Protein AF-A0A920R4C3-F1 (afdb_monomer_lite)

Sequence (91 aa):
MRLSIKLVSALGAIALALTGVTVQADTPKAGGTLIMSVGGTPRHLNPAVQSGIATGAPGAQLFATWYGLMISGMPTPILLSHGTCLTIQEQ

Secondary structure (DSSP, 8-state):
-HHHHHHHHHHHHHHHHHT-----PPPPPP-S------SS--S-S-TTT--SHHHHHHHHHHS--SEEEPTTSSEEESS--SS--------

Foldseek 3Di:
DVVVVVVVVVVVVVVVVVPPPDPDDDDDDDDDDDDDDDPDADPDQDCVVDPDDNNCVNNLVVDDDQWDDDPPPDTDGPPDPPDDPPDPDDD

Structure (mmCIF, N/CA/C/O backbone):
data_AF-A0A920R4C3-F1
#
_entry.id   AF-A0A920R4C3-F1
#
loop_
_atom_site.group_PDB
_atom_site.id
_atom_site.type_symbol
_atom_site.label_atom_id
_atom_site.label_alt_id
_atom_site.label_comp_id
_atom_site.label_asym_id
_atom_site.label_entity_id
_atom_site.label_seq_id
_atom_site.pdbx_PDB_ins_code
_atom_site.Cartn_x
_atom_site.Cartn_y
_atom_site.Cartn_z
_atom_site.occupancy
_atom_site.B_iso_or_equiv
_atom_site.auth_seq_id
_atom_site.auth_comp_id
_atom_site.auth_asym_id
_atom_site.auth_atom_id
_atom_site.pdbx_PDB_model_num
ATOM 1 N N . MET A 1 1 ? -27.246 52.248 6.933 1.00 59.31 1 MET A N 1
ATOM 2 C CA . MET A 1 1 ? -26.429 51.420 6.012 1.00 59.31 1 MET A CA 1
ATOM 3 C C . MET A 1 1 ? -25.265 50.691 6.698 1.00 59.31 1 MET A C 1
ATOM 5 O O . MET A 1 1 ? -25.099 49.506 6.461 1.00 59.31 1 MET A O 1
ATOM 9 N N . ARG A 1 2 ? -24.487 51.333 7.591 1.00 64.06 2 ARG A N 1
ATOM 10 C CA . ARG A 1 2 ? -23.336 50.690 8.271 1.00 64.06 2 ARG A CA 1
ATOM 11 C C . ARG A 1 2 ? -23.701 49.563 9.254 1.00 64.06 2 ARG A C 1
ATOM 13 O O . ARG A 1 2 ? -22.946 48.608 9.381 1.00 64.06 2 ARG A O 1
ATOM 20 N N . LEU A 1 3 ? -24.854 49.658 9.922 1.00 66.06 3 LEU A N 1
ATOM 21 C CA . LEU A 1 3 ? -25.333 48.636 10.865 1.00 66.06 3 LEU A CA 1
ATOM 22 C C . LEU A 1 3 ? -25.807 47.361 10.145 1.00 66.06 3 LEU A C 1
ATOM 24 O O . LEU A 1 3 ? -25.505 46.255 10.575 1.00 66.06 3 LEU A O 1
ATOM 28 N N . SER A 1 4 ? -26.466 47.528 8.998 1.00 66.38 4 SER A N 1
ATOM 29 C CA . SER A 1 4 ? -26.965 46.442 8.149 1.00 66.38 4 SER A CA 1
ATOM 30 C C . SER A 1 4 ? -25.830 45.565 7.606 1.00 66.38 4 SER A C 1
ATOM 32 O O . SER A 1 4 ? -25.951 44.347 7.586 1.00 66.38 4 SER A O 1
ATOM 34 N N . ILE A 1 5 ? -24.692 46.171 7.245 1.00 71.25 5 ILE A N 1
ATOM 35 C CA . ILE A 1 5 ? -23.504 45.460 6.736 1.00 71.25 5 ILE A CA 1
ATOM 36 C C . ILE A 1 5 ? -22.884 44.557 7.815 1.00 71.25 5 ILE A C 1
ATOM 38 O O . ILE A 1 5 ? -22.517 43.423 7.521 1.00 71.25 5 ILE A O 1
ATOM 42 N N . LYS A 1 6 ? -22.827 45.016 9.075 1.00 75.06 6 LYS A N 1
ATOM 43 C CA . LYS A 1 6 ? -22.319 44.206 10.199 1.00 75.06 6 LYS A CA 1
ATOM 44 C C . LYS A 1 6 ? -23.225 43.019 10.526 1.00 75.06 6 LYS A C 1
ATOM 46 O O . LYS A 1 6 ? -22.745 41.955 10.907 1.00 75.06 6 LYS A O 1
ATOM 51 N N . LEU A 1 7 ? -24.533 43.206 10.370 1.00 76.19 7 LEU A N 1
ATOM 52 C CA . LEU A 1 7 ? -25.532 42.176 10.643 1.00 76.19 7 LEU A CA 1
ATOM 53 C C . LEU A 1 7 ? -25.481 41.066 9.583 1.00 76.19 7 LEU A C 1
ATOM 55 O O . LEU A 1 7 ? -25.488 39.887 9.926 1.00 76.19 7 LEU A O 1
ATOM 59 N N . VAL A 1 8 ? -25.302 41.439 8.313 1.00 78.62 8 VAL A N 1
ATOM 60 C CA . VAL A 1 8 ? -25.079 40.486 7.214 1.00 78.62 8 VAL A CA 1
ATOM 61 C C . VAL A 1 8 ? -23.760 39.724 7.391 1.00 78.62 8 VAL A C 1
ATOM 63 O O . VAL A 1 8 ? -23.746 38.506 7.231 1.00 78.62 8 VAL A O 1
ATOM 66 N N . SER A 1 9 ? -22.667 40.390 7.790 1.00 75.56 9 SER A N 1
ATOM 67 C CA . SER A 1 9 ? -21.394 39.695 8.045 1.00 75.56 9 SER A CA 1
ATOM 68 C C . SER A 1 9 ? -21.466 38.734 9.235 1.00 75.56 9 SER A C 1
ATOM 70 O O . SER A 1 9 ? -20.856 37.669 9.197 1.00 75.56 9 SER A O 1
ATOM 72 N N . ALA A 1 10 ? -22.227 39.084 10.279 1.00 76.94 10 ALA A N 1
ATOM 73 C CA . ALA A 1 10 ? -22.411 38.227 11.447 1.00 76.94 10 ALA A CA 1
ATOM 74 C C . ALA A 1 10 ? -23.225 36.969 11.105 1.00 76.94 10 ALA A C 1
ATOM 76 O O . ALA A 1 10 ? -22.816 35.868 11.468 1.00 76.94 10 ALA A O 1
ATOM 77 N N . LEU A 1 11 ? -24.322 37.105 10.348 1.00 80.00 11 LEU A N 1
ATOM 78 C CA . LEU A 1 11 ? -25.086 35.943 9.876 1.00 80.00 11 LEU A CA 1
ATOM 79 C C . LEU A 1 11 ? -24.267 35.063 8.925 1.00 80.00 11 LEU A C 1
ATOM 81 O O . LEU A 1 11 ? -24.341 33.840 9.022 1.00 80.00 11 LEU A O 1
ATOM 85 N N . GLY A 1 12 ? -23.464 35.667 8.045 1.00 79.12 12 GLY A N 1
ATOM 86 C CA . GLY A 1 12 ? -22.572 34.929 7.151 1.00 79.12 12 GLY A CA 1
ATOM 87 C C . GLY A 1 12 ? -21.545 34.086 7.912 1.00 79.12 12 GLY A C 1
ATOM 88 O O . GLY A 1 12 ? -21.378 32.908 7.612 1.00 79.12 12 GLY A O 1
ATOM 89 N N . ALA A 1 13 ? -20.913 34.649 8.947 1.00 74.44 13 ALA A N 1
ATOM 90 C CA . ALA A 1 13 ? -19.951 33.922 9.777 1.00 74.44 13 ALA A CA 1
ATOM 91 C C . ALA A 1 13 ? -20.591 32.743 10.536 1.00 74.44 13 ALA A C 1
ATOM 93 O O . ALA A 1 13 ? -19.992 31.672 10.628 1.00 74.44 13 ALA A O 1
ATOM 94 N N . ILE A 1 14 ? -21.822 32.913 11.030 1.00 76.69 14 ILE A N 1
ATOM 95 C CA . ILE A 1 14 ? -22.575 31.848 11.709 1.00 76.69 14 ILE A CA 1
ATOM 96 C C . ILE A 1 14 ? -22.945 30.734 10.721 1.00 76.69 14 ILE A C 1
ATOM 98 O O . ILE A 1 14 ? -22.762 29.559 11.030 1.00 76.69 14 ILE A O 1
ATOM 102 N N . ALA A 1 15 ? -23.403 31.083 9.516 1.00 74.19 15 ALA A N 1
ATOM 103 C CA . ALA A 1 15 ? -23.736 30.102 8.487 1.00 74.19 15 ALA A CA 1
ATOM 104 C C . ALA A 1 15 ? -22.517 29.255 8.080 1.00 74.19 15 ALA A C 1
ATOM 106 O O . ALA A 1 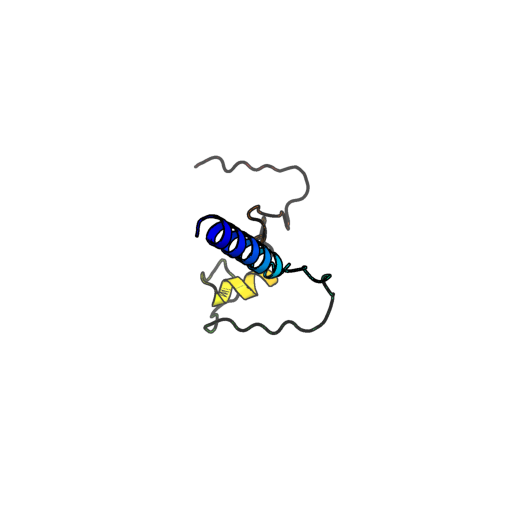15 ? -22.640 28.039 7.952 1.00 74.19 15 ALA A O 1
ATOM 107 N N . LEU A 1 16 ? -21.330 29.864 7.953 1.00 70.56 16 LEU A N 1
ATOM 108 C CA . LEU A 1 16 ? -20.096 29.119 7.676 1.00 70.56 16 LEU A CA 1
ATOM 109 C C . LEU A 1 16 ? -19.698 28.202 8.842 1.00 70.56 16 LEU A C 1
ATOM 111 O O . LEU A 1 16 ? -19.312 27.058 8.605 1.00 70.56 16 LEU A O 1
ATOM 115 N N . ALA A 1 17 ? -19.841 28.657 10.090 1.00 70.50 17 ALA A N 1
ATOM 116 C CA . ALA A 1 17 ? -19.531 27.842 11.266 1.00 70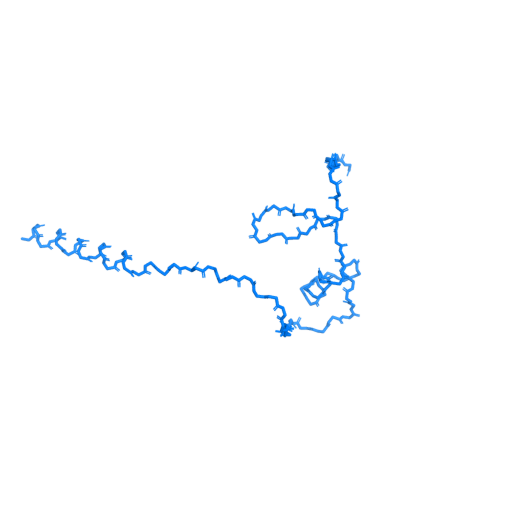.50 17 ALA A CA 1
ATOM 117 C C . ALA A 1 17 ? -20.417 26.585 11.371 1.00 70.50 17 ALA A C 1
ATOM 119 O O . ALA A 1 17 ? -19.944 25.541 11.816 1.00 70.50 17 ALA A O 1
ATOM 120 N N . LEU A 1 18 ? -21.674 26.650 10.914 1.00 71.06 18 LEU A N 1
ATOM 121 C CA . LEU A 1 18 ? -22.589 25.500 10.908 1.00 71.06 18 LEU A CA 1
ATOM 122 C C . LEU A 1 18 ? -22.304 24.481 9.789 1.00 71.06 18 LEU A C 1
ATOM 124 O O . LEU A 1 18 ? -22.778 23.352 9.873 1.00 71.06 18 LEU A O 1
ATOM 128 N N . THR A 1 19 ? -21.527 24.840 8.761 1.00 72.00 19 THR A N 1
ATOM 129 C CA . THR A 1 19 ? -21.139 23.913 7.675 1.00 72.00 19 THR A CA 1
ATOM 130 C C . THR A 1 19 ? -19.891 23.083 7.981 1.00 72.00 19 THR A C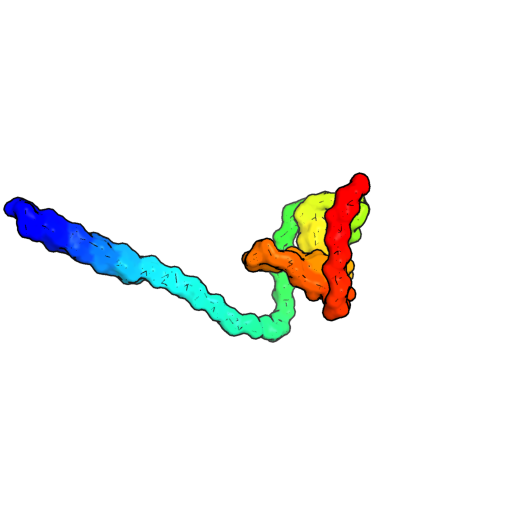 1
ATOM 132 O O . THR A 1 19 ? -19.421 22.343 7.118 1.00 72.00 19 THR A O 1
ATOM 135 N N . GLY A 1 20 ? -19.349 23.183 9.200 1.00 64.69 20 GLY A N 1
ATOM 136 C CA . GLY A 1 20 ? -18.230 22.364 9.655 1.00 64.69 20 GLY A CA 1
ATOM 137 C C . GLY A 1 20 ? -18.609 20.886 9.720 1.00 64.69 20 GLY A C 1
ATOM 138 O O . GLY A 1 20 ? -19.029 20.396 10.763 1.00 64.69 20 GLY A O 1
ATOM 139 N N . VAL A 1 21 ? -18.456 20.168 8.606 1.00 69.62 21 VAL A N 1
ATOM 140 C CA . VAL A 1 21 ? -18.524 18.706 8.574 1.00 69.62 21 VAL A CA 1
ATOM 141 C C . VAL A 1 21 ? -17.347 18.180 9.383 1.00 69.62 21 VAL A C 1
ATOM 143 O O . VAL A 1 21 ? -16.201 18.199 8.934 1.00 69.62 21 VAL A O 1
ATOM 146 N N . THR A 1 22 ? -17.619 17.714 10.597 1.00 69.06 22 THR A N 1
ATOM 147 C CA . THR A 1 22 ? -16.656 16.927 11.355 1.00 69.06 22 THR A CA 1
ATOM 148 C C . THR A 1 22 ? -16.628 15.526 10.751 1.00 69.06 22 THR A C 1
ATOM 150 O O . THR A 1 22 ? -17.573 14.749 10.874 1.00 69.06 22 THR A O 1
ATOM 153 N N . VAL A 1 23 ? -15.544 15.192 10.048 1.00 69.88 23 VAL A N 1
ATOM 154 C CA . VAL A 1 23 ? -15.284 13.806 9.644 1.00 69.88 23 VAL A CA 1
ATOM 155 C C . VAL A 1 23 ? -14.846 13.057 10.898 1.00 69.88 23 VAL A C 1
ATOM 157 O O . VAL A 1 23 ? -13.662 13.007 11.227 1.00 69.88 23 VAL A O 1
ATOM 160 N N . GLN A 1 24 ? -15.816 12.530 11.641 1.00 72.31 24 GLN A N 1
ATOM 161 C CA . GLN A 1 24 ? -15.534 11.638 12.754 1.00 72.31 24 GLN A CA 1
ATOM 162 C C . GLN A 1 24 ? -15.102 10.294 12.167 1.00 72.31 24 GLN A C 1
ATOM 164 O O . GLN A 1 24 ? -15.884 9.627 11.490 1.00 72.31 24 GLN A O 1
ATOM 169 N N . ALA A 1 25 ? -13.842 9.919 12.382 1.00 69.12 25 ALA A N 1
ATOM 170 C CA . ALA A 1 25 ? -13.368 8.600 11.995 1.00 69.12 25 ALA A CA 1
ATOM 171 C C . ALA A 1 25 ? -14.138 7.544 12.800 1.00 69.12 25 ALA A C 1
ATOM 173 O O . ALA A 1 25 ? -14.181 7.600 14.030 1.00 69.12 25 ALA A O 1
ATOM 174 N N . ASP A 1 26 ? -14.773 6.613 12.094 1.00 75.50 26 ASP A N 1
ATOM 175 C CA . ASP A 1 26 ? -15.503 5.516 12.718 1.00 75.50 26 ASP A CA 1
ATOM 176 C C . ASP A 1 26 ? -14.530 4.543 13.402 1.00 75.50 26 ASP A C 1
ATOM 178 O O . ASP A 1 26 ? -13.340 4.482 13.063 1.00 75.50 26 ASP A O 1
ATOM 182 N N . THR A 1 27 ? -15.021 3.765 14.366 1.00 83.19 27 THR A N 1
ATOM 183 C CA . THR A 1 27 ? -14.166 2.782 15.047 1.00 83.19 27 THR A CA 1
ATOM 184 C C . THR A 1 27 ? -13.755 1.694 14.046 1.00 83.19 27 THR A C 1
ATOM 186 O O . THR A 1 27 ? -14.634 1.112 13.402 1.00 83.19 27 THR A O 1
ATOM 189 N N . PRO A 1 28 ? -12.452 1.373 13.894 1.00 77.06 28 PRO A N 1
ATOM 190 C CA . PRO A 1 28 ? -12.016 0.320 12.985 1.00 77.06 28 PRO A CA 1
ATOM 191 C C . PRO A 1 28 ? -12.688 -1.011 13.336 1.00 77.06 28 PRO A C 1
ATOM 193 O O . PRO A 1 28 ? -12.481 -1.563 14.416 1.00 77.06 28 PRO A O 1
ATOM 196 N N . LYS A 1 29 ? -13.502 -1.531 12.416 1.00 84.94 29 LYS A N 1
ATOM 197 C CA . LYS A 1 29 ? -14.153 -2.835 12.560 1.00 84.94 29 LYS A CA 1
ATOM 198 C C . LYS A 1 29 ? -13.281 -3.923 11.944 1.00 84.94 29 LYS A C 1
ATOM 200 O O . LYS A 1 29 ? -12.840 -3.798 10.804 1.00 84.94 29 LYS A O 1
ATOM 205 N N . ALA A 1 30 ? -13.040 -4.989 12.698 1.00 86.44 30 ALA A N 1
ATOM 206 C CA . ALA A 1 30 ? -12.346 -6.165 12.192 1.00 86.44 30 ALA A CA 1
ATOM 207 C C . ALA A 1 30 ? -13.300 -7.049 11.370 1.00 86.44 30 ALA A C 1
ATOM 209 O O . ALA A 1 30 ? -14.482 -7.170 11.691 1.00 86.44 30 ALA A O 1
ATOM 210 N N . GLY A 1 31 ? -12.766 -7.707 10.340 1.00 88.12 31 GLY A N 1
ATOM 211 C CA . GLY A 1 31 ? -13.509 -8.651 9.503 1.00 88.12 31 GLY A CA 1
ATOM 212 C C . GLY A 1 31 ? -14.205 -8.028 8.286 1.00 88.12 31 GLY A C 1
ATOM 213 O O . GLY A 1 31 ? -14.057 -6.845 7.985 1.00 88.12 31 GLY A O 1
ATOM 214 N N . GLY A 1 32 ? -14.951 -8.867 7.560 1.00 90.06 32 GLY A N 1
ATOM 215 C CA . GLY A 1 32 ? -15.484 -8.555 6.229 1.00 90.06 32 GLY A CA 1
ATOM 216 C C . GLY A 1 32 ? -14.481 -8.836 5.103 1.00 90.06 32 GLY A C 1
ATOM 217 O O . GLY A 1 32 ? -13.333 -9.203 5.346 1.00 90.06 32 GLY A O 1
ATOM 218 N N . THR A 1 33 ? -14.922 -8.681 3.853 1.00 92.62 33 THR A N 1
ATOM 219 C CA . THR A 1 33 ? -14.067 -8.845 2.668 1.00 92.62 33 THR A CA 1
ATOM 220 C C . THR A 1 33 ? -13.838 -7.490 2.021 1.00 92.62 33 THR A C 1
ATOM 222 O O . THR A 1 33 ? -14.774 -6.873 1.512 1.00 92.62 33 THR A O 1
ATOM 225 N N . LEU A 1 34 ? -12.586 -7.032 2.023 1.00 87.00 34 LEU A N 1
ATOM 226 C CA . LEU A 1 34 ? -12.190 -5.868 1.242 1.00 87.00 34 LEU A CA 1
ATOM 227 C C . LEU A 1 34 ? -12.136 -6.255 -0.239 1.00 87.00 34 LEU A C 1
ATOM 229 O O . LEU A 1 34 ? -11.323 -7.085 -0.637 1.00 87.00 34 LEU A O 1
ATOM 233 N N . ILE A 1 35 ? -12.979 -5.621 -1.052 1.00 92.06 35 ILE A N 1
ATOM 234 C CA . ILE A 1 35 ? -12.910 -5.695 -2.512 1.00 92.06 35 ILE A CA 1
ATOM 235 C C . ILE A 1 35 ? -12.342 -4.367 -3.005 1.00 92.06 35 ILE A C 1
ATOM 237 O O . ILE A 1 35 ? -12.920 -3.309 -2.763 1.00 92.06 35 ILE A O 1
ATOM 241 N N . MET A 1 36 ? -11.202 -4.422 -3.688 1.00 89.06 36 MET A N 1
ATOM 242 C CA . MET A 1 36 ? -10.500 -3.257 -4.221 1.00 89.06 36 MET A CA 1
ATOM 243 C C . MET A 1 36 ? -10.290 -3.432 -5.723 1.00 89.06 36 MET A C 1
ATOM 245 O O . MET A 1 36 ? -9.924 -4.514 -6.177 1.00 89.06 36 MET A O 1
ATOM 249 N N . SER A 1 37 ? -10.489 -2.357 -6.485 1.00 92.38 37 SER A N 1
ATOM 250 C CA . SER A 1 37 ? -10.145 -2.299 -7.905 1.00 92.38 37 SER A CA 1
ATOM 251 C C . SER A 1 37 ? -8.885 -1.464 -8.090 1.00 92.38 37 SER A C 1
ATOM 253 O O . SER A 1 37 ? -8.768 -0.377 -7.524 1.00 92.38 37 SER A O 1
ATOM 255 N N . VAL A 1 38 ? -7.946 -1.971 -8.882 1.00 88.75 38 VAL A N 1
ATOM 256 C CA . VAL A 1 38 ? -6.726 -1.261 -9.268 1.00 88.75 38 VAL A CA 1
ATOM 257 C C . VAL A 1 38 ? -6.637 -1.286 -10.787 1.00 88.75 38 VAL A C 1
ATOM 259 O O . VAL A 1 38 ? -6.919 -2.305 -11.412 1.00 88.75 38 VAL A O 1
ATOM 262 N N . GLY A 1 39 ? -6.282 -0.153 -11.392 1.00 91.12 39 GLY A N 1
ATOM 263 C CA . GLY A 1 39 ? -6.164 -0.053 -12.843 1.00 91.12 39 GLY A CA 1
ATOM 264 C C . GLY A 1 39 ? -5.035 -0.930 -13.392 1.00 91.12 39 GLY A C 1
ATOM 265 O O . GLY A 1 39 ? -3.898 -0.838 -12.930 1.00 91.12 39 GLY A O 1
ATOM 266 N N . GLY A 1 40 ? -5.345 -1.725 -14.418 1.00 89.25 40 GLY A N 1
ATOM 267 C CA . GLY A 1 40 ? -4.395 -2.602 -15.108 1.00 89.25 40 GLY A CA 1
ATOM 268 C C . GLY A 1 40 ? -4.210 -3.972 -14.447 1.00 89.25 40 GLY A C 1
ATOM 269 O O . GLY A 1 40 ? -4.526 -4.178 -13.281 1.00 89.25 40 GLY A O 1
ATOM 270 N N . THR A 1 41 ? -3.685 -4.931 -15.212 1.00 91.81 41 THR A N 1
ATOM 271 C CA . THR A 1 41 ? -3.398 -6.288 -14.721 1.00 91.81 41 THR A CA 1
ATOM 272 C C . THR A 1 41 ? -1.910 -6.408 -14.381 1.00 91.81 41 THR A C 1
ATOM 274 O O . THR A 1 41 ? -1.074 -6.271 -15.281 1.00 91.81 41 THR A O 1
ATOM 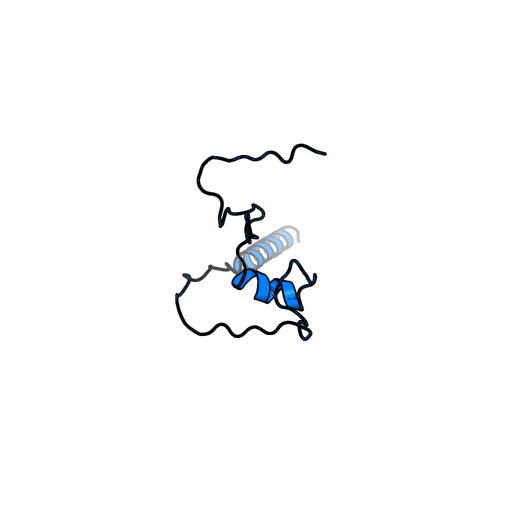277 N N . PRO A 1 42 ? -1.532 -6.652 -13.112 1.00 91.06 42 PRO A N 1
ATOM 278 C CA . PRO A 1 42 ? -0.132 -6.823 -12.756 1.00 91.06 42 PRO A CA 1
ATOM 279 C C . PRO A 1 42 ? 0.417 -8.105 -13.386 1.00 91.06 42 PRO A C 1
ATOM 281 O O . PRO A 1 42 ? -0.146 -9.183 -13.228 1.00 91.06 42 PRO A O 1
ATOM 284 N N . ARG A 1 43 ? 1.558 -8.001 -14.072 1.00 90.62 43 ARG A N 1
ATOM 285 C CA . ARG A 1 43 ? 2.307 -9.172 -14.568 1.00 90.62 43 ARG A CA 1
ATOM 286 C C . ARG A 1 43 ? 3.032 -9.904 -13.442 1.00 90.62 43 ARG A C 1
ATOM 288 O O . ARG A 1 43 ? 3.407 -11.060 -13.585 1.00 90.62 43 ARG A O 1
ATOM 295 N N . HIS A 1 44 ? 3.243 -9.204 -12.331 1.00 92.31 44 HIS A N 1
ATOM 296 C CA . HIS A 1 44 ? 3.854 -9.733 -11.131 1.00 92.31 44 HIS A CA 1
ATOM 297 C C . HIS A 1 44 ? 3.347 -8.977 -9.900 1.00 92.31 44 HIS A C 1
ATOM 299 O O . HIS A 1 44 ? 3.037 -7.786 -9.991 1.00 92.31 44 HIS A O 1
ATOM 305 N N . LEU A 1 45 ? 3.289 -9.666 -8.759 1.00 91.88 45 LEU A N 1
ATOM 306 C CA . LEU A 1 45 ? 2.857 -9.093 -7.480 1.00 91.88 45 LEU A CA 1
ATOM 307 C C . LEU A 1 45 ? 4.024 -8.623 -6.603 1.00 91.88 45 LEU A C 1
ATOM 309 O O . LEU A 1 45 ? 3.782 -7.923 -5.629 1.00 91.88 45 LEU A O 1
ATOM 313 N N . ASN A 1 46 ? 5.272 -8.983 -6.930 1.00 92.56 46 ASN A N 1
ATOM 314 C CA . ASN A 1 46 ? 6.450 -8.512 -6.193 1.00 92.56 46 ASN A CA 1
ATOM 315 C C . ASN A 1 46 ? 6.825 -7.083 -6.625 1.00 92.56 46 ASN A C 1
ATOM 317 O O . ASN A 1 46 ? 7.250 -6.904 -7.777 1.00 92.56 46 ASN A O 1
ATOM 321 N N . PRO A 1 47 ? 6.763 -6.101 -5.709 1.00 86.62 47 PRO A N 1
ATOM 322 C CA . PRO A 1 47 ? 7.163 -4.721 -5.977 1.00 86.62 47 PRO A CA 1
ATOM 323 C C . PRO A 1 47 ? 8.653 -4.545 -6.307 1.00 86.62 47 PRO A C 1
ATOM 325 O O . PRO A 1 47 ? 9.018 -3.544 -6.912 1.00 86.62 47 PRO A O 1
ATOM 328 N N . ALA A 1 48 ? 9.516 -5.510 -5.963 1.00 89.12 48 ALA A N 1
ATOM 329 C CA . ALA A 1 48 ? 10.935 -5.485 -6.331 1.00 89.12 48 ALA A CA 1
ATOM 330 C C . ALA A 1 48 ? 11.179 -5.788 -7.820 1.00 89.12 48 ALA A C 1
ATOM 332 O O . ALA A 1 48 ? 12.246 -5.482 -8.343 1.00 89.12 48 ALA A O 1
ATOM 333 N N . VAL A 1 49 ? 10.206 -6.407 -8.501 1.00 92.88 49 VAL A N 1
ATOM 334 C CA . VAL A 1 49 ? 10.319 -6.789 -9.920 1.00 92.88 49 VAL A CA 1
ATOM 335 C C . VAL A 1 49 ? 9.650 -5.758 -10.822 1.00 92.88 49 VAL A C 1
ATOM 337 O O . VAL A 1 49 ? 10.175 -5.430 -11.882 1.00 92.88 49 VAL A O 1
ATOM 340 N N . GLN A 1 50 ? 8.480 -5.253 -10.423 1.00 91.69 50 GLN A N 1
ATOM 341 C CA . GLN A 1 50 ? 7.722 -4.290 -11.216 1.00 91.69 50 GLN A CA 1
ATOM 342 C C . GLN A 1 50 ? 7.228 -3.138 -10.342 1.00 91.69 50 GLN A C 1
ATOM 344 O O . GLN A 1 50 ? 6.547 -3.348 -9.339 1.00 91.69 50 GLN A O 1
ATOM 349 N N . SER A 1 51 ? 7.529 -1.914 -10.775 1.00 88.06 51 SER A N 1
ATOM 350 C CA . SER A 1 51 ? 7.023 -0.690 -10.160 1.00 88.06 51 SER A CA 1
ATOM 351 C C . SER A 1 51 ? 5.616 -0.334 -10.661 1.00 88.06 51 SER A C 1
ATOM 353 O O . SER A 1 51 ? 5.143 -0.826 -11.687 1.00 88.06 51 SER A O 1
ATOM 355 N N . GLY A 1 52 ? 4.935 0.549 -9.929 1.00 90.12 52 GLY A N 1
ATOM 356 C CA . GLY A 1 52 ? 3.619 1.081 -10.292 1.00 90.12 52 GLY A CA 1
ATOM 357 C C . GLY A 1 52 ? 2.475 0.566 -9.418 1.00 90.12 52 GLY A C 1
ATOM 358 O O . GLY A 1 52 ? 2.590 -0.452 -8.737 1.00 90.12 52 GLY A O 1
ATOM 359 N N . ILE A 1 53 ? 1.349 1.287 -9.439 1.00 89.56 53 ILE A N 1
ATOM 360 C CA . ILE A 1 53 ? 0.216 1.076 -8.520 1.00 89.56 53 ILE A CA 1
ATOM 361 C C . ILE A 1 53 ? -0.437 -0.304 -8.689 1.00 89.56 53 ILE A C 1
ATOM 363 O O . ILE A 1 53 ? -0.768 -0.934 -7.688 1.00 89.56 53 ILE A O 1
ATOM 367 N N . ALA A 1 54 ? -0.544 -0.811 -9.924 1.00 93.06 54 ALA A N 1
ATOM 368 C CA . ALA A 1 54 ? -1.103 -2.136 -10.220 1.00 93.06 54 ALA A CA 1
ATOM 369 C C . ALA A 1 54 ? -0.391 -3.280 -9.475 1.00 93.06 54 ALA A C 1
ATOM 371 O O . ALA A 1 54 ? -1.031 -4.250 -9.079 1.00 93.06 54 ALA A O 1
ATOM 372 N N . THR A 1 55 ? 0.923 -3.157 -9.258 1.00 93.62 55 THR A N 1
ATOM 373 C CA . THR A 1 55 ? 1.730 -4.138 -8.514 1.00 93.62 55 THR A CA 1
ATOM 374 C C . THR A 1 55 ? 1.904 -3.732 -7.050 1.00 93.62 55 THR A C 1
ATOM 376 O O . THR A 1 55 ? 1.776 -4.571 -6.161 1.00 93.62 55 THR A O 1
ATOM 379 N N . GLY A 1 56 ? 2.159 -2.450 -6.778 1.00 90.06 56 GLY A N 1
ATOM 380 C CA . GLY A 1 56 ? 2.448 -1.952 -5.434 1.00 90.06 56 GLY A CA 1
ATOM 381 C C . GLY A 1 56 ? 1.269 -2.052 -4.465 1.00 90.06 56 GLY A C 1
ATOM 382 O O . GLY A 1 56 ? 1.477 -2.416 -3.313 1.00 90.06 56 GLY A O 1
ATOM 383 N N . ALA A 1 57 ? 0.036 -1.789 -4.915 1.00 91.00 57 ALA A N 1
ATOM 384 C CA . ALA A 1 57 ? -1.141 -1.793 -4.042 1.00 91.00 57 ALA A CA 1
ATOM 385 C C . ALA A 1 57 ? -1.460 -3.179 -3.437 1.00 91.00 57 ALA A C 1
ATOM 387 O O . ALA A 1 57 ? -1.577 -3.270 -2.214 1.00 91.00 57 ALA A O 1
ATOM 388 N N . PRO A 1 58 ? -1.567 -4.272 -4.222 1.00 90.69 58 PRO A N 1
ATOM 389 C CA . PRO A 1 58 ? -1.684 -5.612 -3.645 1.00 90.69 58 PRO A CA 1
ATOM 390 C C . PRO A 1 58 ? -0.360 -6.103 -3.035 1.00 90.69 58 PRO A C 1
ATOM 392 O O . PRO A 1 58 ? -0.376 -6.790 -2.017 1.00 90.69 58 PRO A O 1
ATOM 395 N N . GLY A 1 59 ? 0.792 -5.729 -3.605 1.00 90.44 59 GLY A N 1
ATOM 39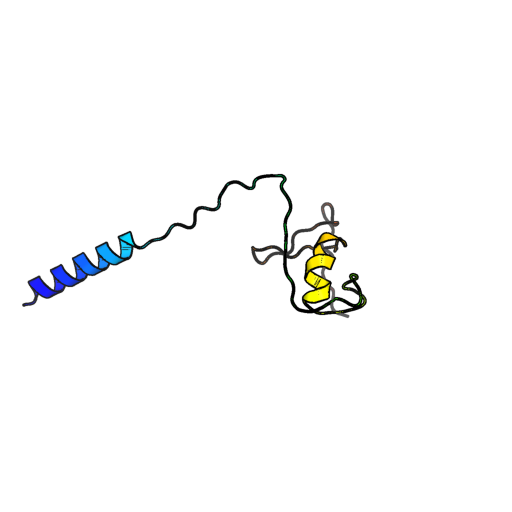6 C CA . GLY A 1 59 ? 2.107 -6.141 -3.107 1.00 90.44 59 GLY A CA 1
ATOM 397 C C . GLY A 1 59 ? 2.397 -5.668 -1.680 1.00 90.44 59 GLY A C 1
ATOM 398 O O . GLY A 1 59 ? 2.957 -6.431 -0.900 1.00 90.44 59 GLY A O 1
ATOM 399 N N . ALA A 1 60 ? 1.943 -4.469 -1.301 1.00 88.31 60 ALA A N 1
ATOM 400 C CA . ALA A 1 60 ? 2.093 -3.931 0.055 1.00 88.31 60 ALA A CA 1
ATOM 401 C C . ALA A 1 60 ? 1.316 -4.716 1.131 1.00 88.31 60 ALA A C 1
ATOM 403 O O . ALA A 1 60 ? 1.631 -4.599 2.312 1.00 88.31 60 ALA A O 1
ATOM 404 N N . GLN A 1 61 ? 0.312 -5.512 0.746 1.00 88.62 61 GLN A N 1
ATOM 405 C CA . GLN A 1 61 ? -0.393 -6.414 1.667 1.00 88.62 61 GLN A CA 1
ATOM 406 C C . GLN A 1 61 ? 0.301 -7.778 1.783 1.00 88.62 61 GLN A C 1
ATOM 408 O O . GLN A 1 61 ? 0.191 -8.440 2.810 1.00 88.62 61 GLN A O 1
ATOM 413 N N . LEU A 1 62 ? 0.993 -8.210 0.724 1.00 90.50 62 LEU A N 1
ATOM 414 C CA . LEU A 1 62 ? 1.602 -9.540 0.628 1.00 90.50 62 LEU A CA 1
ATOM 415 C C . LEU A 1 62 ? 3.050 -9.571 1.124 1.00 90.50 62 LEU A C 1
ATOM 417 O O . LEU A 1 62 ? 3.497 -10.587 1.651 1.00 90.50 62 LEU A O 1
ATOM 421 N N . PHE A 1 63 ? 3.786 -8.475 0.944 1.00 89.75 63 PHE A N 1
ATOM 422 C CA . PHE A 1 63 ? 5.200 -8.380 1.280 1.00 89.75 63 PHE A CA 1
ATOM 423 C C . PHE A 1 63 ? 5.422 -7.313 2.344 1.00 89.75 63 PHE A C 1
ATOM 425 O O . PHE A 1 63 ? 5.090 -6.144 2.156 1.00 89.75 63 PHE A O 1
ATOM 432 N N . ALA A 1 64 ? 6.035 -7.716 3.453 1.00 83.31 64 ALA A N 1
ATOM 433 C CA . ALA A 1 64 ? 6.473 -6.788 4.478 1.00 83.31 64 ALA A CA 1
ATOM 434 C C . ALA A 1 64 ? 7.766 -6.086 4.040 1.00 83.31 64 ALA A C 1
ATOM 436 O O . ALA A 1 64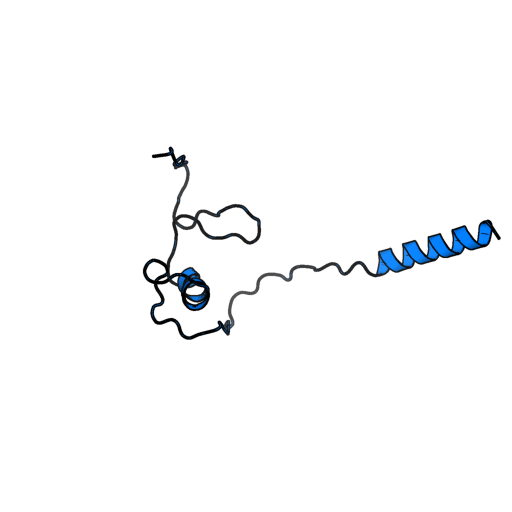 ? 8.734 -6.720 3.618 1.00 83.31 64 ALA A O 1
ATOM 437 N N . THR A 1 65 ? 7.786 -4.767 4.167 1.00 80.19 65 THR A N 1
ATOM 438 C CA . THR A 1 65 ? 8.983 -3.934 4.035 1.00 80.19 65 THR A CA 1
ATOM 439 C C . THR A 1 65 ? 9.551 -3.624 5.422 1.00 80.19 65 THR A C 1
ATOM 441 O O . THR A 1 65 ? 8.890 -3.831 6.441 1.00 80.19 65 THR A O 1
ATOM 444 N N . TRP A 1 66 ? 10.784 -3.111 5.497 1.00 74.00 66 TRP A N 1
ATOM 445 C CA . TRP A 1 66 ? 11.365 -2.685 6.782 1.00 74.00 66 TRP A CA 1
ATOM 446 C C . TRP A 1 66 ? 10.526 -1.584 7.443 1.00 74.00 66 TRP A C 1
ATOM 448 O O . TRP A 1 66 ? 10.219 -1.652 8.635 1.00 74.00 66 TRP A O 1
ATOM 458 N N . TYR A 1 67 ? 10.085 -0.630 6.623 1.00 71.94 67 TYR A N 1
ATOM 459 C CA . TYR A 1 67 ? 9.186 0.453 6.992 1.00 71.94 67 TYR A CA 1
ATOM 460 C C . TYR A 1 67 ? 7.926 0.422 6.129 1.00 71.94 67 TYR A C 1
ATOM 462 O O . TYR A 1 67 ? 8.015 0.314 4.905 1.00 71.94 67 TYR A O 1
ATOM 470 N N . GLY A 1 68 ? 6.764 0.539 6.763 1.00 68.31 68 GLY A N 1
ATOM 471 C CA . GLY A 1 68 ? 5.472 0.691 6.103 1.00 68.31 68 GLY A CA 1
ATOM 472 C C . GLY A 1 68 ? 5.137 2.151 5.803 1.00 68.31 68 GLY A C 1
ATOM 473 O O . GLY A 1 68 ? 5.533 3.057 6.540 1.00 68.31 68 GLY A O 1
ATOM 474 N N . LEU A 1 69 ? 4.363 2.375 4.739 1.00 57.69 69 LEU A N 1
ATOM 475 C CA . LEU A 1 69 ? 3.787 3.682 4.425 1.00 57.69 69 LEU A CA 1
ATOM 476 C C . LEU A 1 69 ? 2.670 3.998 5.436 1.00 57.69 69 LEU A C 1
ATOM 478 O O . LEU A 1 69 ? 1.675 3.275 5.488 1.00 57.69 69 LEU A O 1
ATOM 482 N N . MET A 1 70 ? 2.807 5.069 6.226 1.00 54.78 70 MET A N 1
ATOM 483 C CA . MET A 1 70 ? 1.720 5.542 7.092 1.00 54.78 70 MET A CA 1
ATOM 484 C C . MET A 1 70 ? 0.933 6.674 6.438 1.00 54.78 70 MET A C 1
ATOM 486 O O . MET A 1 70 ? 1.500 7.573 5.820 1.00 54.78 70 MET A O 1
ATOM 490 N N . ILE A 1 71 ? -0.369 6.711 6.727 1.00 50.94 71 ILE A N 1
ATOM 491 C CA . ILE A 1 71 ? -1.289 7.809 6.387 1.00 50.94 71 ILE A CA 1
ATOM 492 C C . ILE A 1 71 ? -0.945 9.145 7.101 1.00 50.94 71 ILE A C 1
ATOM 494 O O . ILE A 1 71 ? -1.557 10.166 6.819 1.00 50.94 71 ILE A O 1
ATOM 498 N N . SER A 1 72 ? 0.050 9.164 8.005 1.00 50.88 72 SER A N 1
ATOM 499 C CA . SER A 1 72 ? 0.434 10.323 8.838 1.00 50.88 72 SER A CA 1
ATOM 500 C C . SER A 1 72 ? 1.836 10.897 8.542 1.00 50.88 72 SER A C 1
ATOM 502 O O . SER A 1 72 ? 2.351 11.687 9.332 1.00 50.88 72 SER A O 1
ATOM 504 N N . GLY A 1 73 ? 2.479 10.517 7.432 1.00 55.72 73 GLY A N 1
ATOM 505 C CA . GLY A 1 73 ? 3.728 11.155 6.975 1.00 55.72 73 GLY A CA 1
ATOM 506 C C . GLY A 1 73 ? 5.016 10.753 7.710 1.00 55.72 73 GLY A C 1
ATOM 507 O O . GLY A 1 73 ? 6.071 11.312 7.429 1.00 55.72 73 GLY A O 1
ATOM 508 N N . MET A 1 74 ? 4.964 9.767 8.605 1.00 54.34 74 MET A N 1
ATOM 509 C CA . MET A 1 74 ? 6.146 9.122 9.189 1.00 54.34 74 MET A CA 1
ATOM 510 C C . MET A 1 74 ? 6.157 7.645 8.777 1.00 54.34 74 MET A C 1
ATOM 512 O O . MET A 1 74 ? 5.091 7.081 8.585 1.00 54.34 74 MET A O 1
ATOM 516 N N . PRO A 1 75 ? 7.308 6.997 8.577 1.00 62.66 75 PRO A N 1
ATOM 517 C CA . PRO A 1 75 ? 7.352 5.561 8.316 1.00 62.66 75 PRO A CA 1
ATOM 518 C C . PRO A 1 75 ? 7.177 4.754 9.618 1.00 62.66 75 PRO A C 1
ATOM 520 O O . PRO A 1 75 ? 7.958 4.921 10.554 1.00 62.66 75 PRO A O 1
ATOM 523 N N . THR A 1 76 ? 6.197 3.843 9.689 1.00 66.62 76 THR A N 1
ATOM 524 C CA . THR A 1 76 ? 6.082 2.887 10.813 1.00 66.62 76 THR A CA 1
ATOM 525 C C . THR A 1 76 ? 7.017 1.709 10.585 1.00 66.62 76 THR A C 1
ATOM 527 O O . THR A 1 76 ? 6.993 1.139 9.491 1.00 66.62 76 THR A O 1
ATOM 530 N N . PRO A 1 77 ? 7.772 1.262 11.597 1.00 67.50 77 PRO A N 1
ATOM 531 C CA . PRO A 1 77 ? 8.483 -0.002 11.502 1.00 67.50 77 PRO A CA 1
ATOM 532 C C . PRO A 1 77 ? 7.479 -1.165 11.460 1.00 67.50 77 PRO A C 1
ATOM 534 O O . PRO A 1 77 ? 6.579 -1.241 12.293 1.00 67.50 77 PRO A O 1
ATOM 537 N N . ILE A 1 78 ? 7.631 -2.065 10.485 1.00 71.62 78 ILE A N 1
ATOM 538 C CA . ILE A 1 78 ? 6.839 -3.308 10.390 1.00 71.62 78 ILE A CA 1
ATOM 539 C C . ILE A 1 78 ? 7.688 -4.511 10.812 1.00 71.62 78 ILE A C 1
ATOM 541 O O . ILE A 1 78 ? 7.206 -5.382 11.530 1.00 71.62 78 ILE A O 1
ATOM 545 N N . LEU A 1 79 ? 8.963 -4.540 10.405 1.00 73.69 79 LEU A N 1
ATOM 546 C CA . LEU A 1 79 ? 9.911 -5.609 10.752 1.00 73.69 79 LEU A CA 1
ATOM 547 C C . LEU A 1 79 ? 11.081 -5.138 11.632 1.00 73.69 79 LEU A C 1
ATOM 549 O O . LEU A 1 79 ? 11.910 -5.951 12.033 1.00 73.69 79 LEU A O 1
ATOM 553 N N . LEU A 1 80 ? 11.163 -3.842 11.947 1.00 59.97 80 LEU A N 1
ATOM 554 C CA . LEU A 1 80 ? 12.216 -3.291 12.799 1.00 59.97 80 LEU A CA 1
ATOM 555 C C . LEU A 1 80 ? 11.753 -3.261 14.267 1.00 59.97 80 LEU A C 1
ATOM 557 O O . LEU A 1 80 ? 10.917 -2.447 14.650 1.00 59.97 80 LEU A O 1
ATOM 561 N N . SER A 1 81 ? 12.295 -4.148 15.102 1.00 46.84 81 SER A N 1
ATOM 562 C CA . SER A 1 81 ? 12.117 -4.103 16.560 1.00 46.84 81 SER A CA 1
ATOM 563 C C . SER A 1 81 ? 13.179 -3.195 17.187 1.00 46.84 81 SER A C 1
ATOM 565 O O . SER A 1 81 ? 14.358 -3.362 16.897 1.00 46.84 81 SER A O 1
ATOM 567 N N . HIS A 1 82 ? 12.743 -2.276 18.055 1.00 46.50 82 HIS A N 1
ATOM 568 C CA . HIS A 1 82 ? 13.514 -1.539 19.068 1.00 46.50 82 HIS A CA 1
ATOM 569 C C . HIS A 1 82 ? 15.017 -1.308 18.785 1.00 46.50 82 HIS A C 1
ATOM 571 O O . HIS A 1 82 ? 15.855 -2.162 19.057 1.00 46.50 82 HIS A O 1
ATOM 577 N N . GLY A 1 83 ? 15.375 -0.085 18.371 1.00 42.94 83 GLY A N 1
ATOM 578 C CA . GLY A 1 83 ? 16.706 0.479 18.647 1.00 42.94 83 GLY A CA 1
ATOM 579 C C . GLY A 1 83 ? 17.723 0.539 17.504 1.00 42.94 83 GLY A C 1
ATOM 580 O O . GLY A 1 83 ? 18.805 1.078 17.714 1.00 42.94 83 GLY A O 1
ATOM 581 N N . THR A 1 84 ? 17.416 0.084 16.291 1.00 45.06 84 THR A N 1
ATOM 582 C CA . THR A 1 84 ? 18.322 0.258 15.140 1.00 45.06 84 THR A CA 1
ATOM 583 C C . THR A 1 84 ? 17.924 1.471 14.304 1.00 45.06 84 THR A C 1
ATOM 585 O O . THR A 1 84 ? 17.279 1.377 13.267 1.00 45.06 84 THR A O 1
ATOM 588 N N . CYS A 1 85 ? 18.335 2.653 14.769 1.00 38.50 85 CYS A N 1
ATOM 589 C CA . CYS A 1 85 ? 18.494 3.816 13.902 1.00 38.50 85 CYS A CA 1
ATOM 590 C C . CYS A 1 85 ? 19.682 3.535 12.970 1.00 38.50 85 CYS A C 1
ATOM 592 O O . CYS A 1 85 ? 20.820 3.876 13.286 1.00 38.50 85 CYS A O 1
ATOM 594 N N . LEU A 1 86 ? 19.442 2.842 11.854 1.00 40.53 86 LEU A N 1
ATOM 595 C CA . LEU A 1 86 ? 20.384 2.860 10.744 1.00 40.53 86 LEU A CA 1
ATOM 596 C C . LEU A 1 86 ? 20.185 4.213 10.059 1.00 40.53 86 LEU A C 1
ATOM 598 O O . LEU A 1 86 ? 19.286 4.388 9.237 1.00 40.53 86 LEU A O 1
ATOM 602 N N . THR A 1 87 ? 20.976 5.202 10.463 1.00 36.06 87 THR A N 1
ATOM 603 C CA . THR A 1 87 ? 21.186 6.387 9.642 1.00 36.06 87 THR A CA 1
ATOM 604 C C . THR A 1 87 ? 21.594 5.896 8.256 1.00 36.06 87 THR A C 1
ATOM 606 O O . THR A 1 87 ? 22.544 5.128 8.117 1.00 36.06 87 THR A O 1
ATOM 609 N N . ILE A 1 88 ? 20.853 6.300 7.224 1.00 40.03 88 ILE A N 1
ATOM 610 C CA . ILE A 1 88 ? 21.344 6.228 5.851 1.00 40.03 88 ILE A CA 1
ATOM 611 C C . ILE A 1 88 ? 22.559 7.163 5.820 1.00 40.03 88 ILE A C 1
ATOM 613 O O . ILE A 1 88 ? 22.421 8.376 5.683 1.00 40.03 88 ILE A O 1
ATOM 617 N N . GLN A 1 89 ? 23.742 6.613 6.091 1.00 31.53 89 GLN A N 1
ATOM 618 C CA . GLN A 1 89 ? 24.999 7.221 5.696 1.00 31.53 89 GLN A CA 1
ATOM 619 C C . GLN A 1 89 ? 25.059 7.088 4.179 1.00 31.53 89 GLN A C 1
ATOM 621 O O . GLN A 1 89 ? 25.125 5.988 3.637 1.00 31.53 89 GLN A O 1
ATOM 626 N N . GLU A 1 90 ? 24.925 8.245 3.547 1.00 41.84 90 GLU A N 1
ATOM 627 C CA . GLU A 1 90 ? 25.336 8.571 2.191 1.00 41.84 90 GLU A CA 1
ATOM 628 C C . GLU A 1 90 ? 26.567 7.748 1.763 1.00 41.84 90 GLU A C 1
ATOM 630 O O . GLU A 1 90 ? 27.650 7.886 2.335 1.00 41.84 90 GLU A O 1
ATOM 635 N N . GLN A 1 91 ? 26.374 6.875 0.773 1.00 35.75 91 GLN A N 1
ATOM 636 C CA . GLN A 1 91 ? 27.400 6.386 -0.149 1.00 35.75 91 GLN A CA 1
ATOM 637 C C . GLN A 1 91 ? 26.846 6.476 -1.565 1.00 35.75 91 GLN A C 1
ATOM 639 O O . GLN A 1 91 ? 25.649 6.144 -1.741 1.00 35.75 91 GLN A O 1
#

pLDDT: mean 74.0, std 16.82, range [31.53, 93.62]

Radius of gyration: 24.06 Å; chains: 1; bounding box: 54×61×34 Å